Protein AF-A0A1Q5PQ40-F1 (afdb_monomer_lite)

pLDDT: mean 91.16, std 9.08, range [48.47, 98.19]

Radius of gyration: 16.83 Å; chains: 1; bounding box: 46×33×50 Å

Foldseek 3Di:
DQDPLLVVLLVLVLVLLVVLLVCCLPAQLVLCVVCLVVDPPVSSPDDDDSVLSVVLSVVLNVVLVCQSPPHALLLNLLLLLLVLVVLVVLVVQQVVCVVVVHGRPRCSSVVCNVVSVVSSVSTPDDPPDCSSVVSNVVNNVVSVVSSVVSVVVVVVVVVVVD

Organism: NCBI:txid1921764

Sequence (162 aa):
MESVSFWLALFGFLLMFGIHEFEEATRVLPWLERNRDRLPAPFRHLRLSAKQFWFIAAEEALLIILVALLLDPVWLAGAVIAYAVHLLVHVVQILVTARWGFTIPVWTAVIELPVMLNLLFLLPTRQGDTTLLFTSLVMTGVMVVNLLVMHFLVRVSAQAKN

Secondary structure (DSSP, 8-state):
---HHHHHHHHHHHHHHHHHHHHIIIIIHHHHHHHGGGS-HHHHT----HHHHHHHHHHHHHHHHHHHHHS-HHHHHHHHHHHHHHHHHHHHHHHHHHHTT------HHHHHHHHHHHHTTTS-PPTT-HHHHHHHHHHHHHHHHHHHHHHHHHHHHHHTT-

InterPro domains:
  IPR025671 Protein of unknown function with HXXEE motif [PF13787] (13-116)

Structure (mmCIF, N/CA/C/O backbone):
data_AF-A0A1Q5PQ40-F1
#
_entry.id   AF-A0A1Q5PQ40-F1
#
loop_
_atom_site.group_PDB
_atom_site.id
_atom_site.type_symbol
_atom_site.label_atom_id
_atom_site.label_alt_id
_atom_site.label_comp_id
_atom_site.label_asym_id
_atom_site.label_entity_id
_atom_site.label_seq_id
_atom_site.pdbx_PDB_ins_code
_atom_site.Cartn_x
_atom_site.Cartn_y
_atom_site.Cartn_z
_atom_site.occupancy
_atom_site.B_iso_or_equiv
_atom_site.auth_seq_id
_atom_site.auth_comp_id
_atom_site.auth_asym_id
_atom_site.auth_atom_id
_atom_site.pdbx_PDB_model_num
ATOM 1 N N . MET A 1 1 ? 22.667 -6.936 -14.569 1.00 48.47 1 MET A N 1
ATOM 2 C CA . MET A 1 1 ? 23.111 -5.974 -13.541 1.00 48.47 1 MET A CA 1
ATOM 3 C C . MET A 1 1 ? 21.940 -5.053 -13.268 1.00 48.47 1 MET A C 1
ATOM 5 O O . MET A 1 1 ? 21.573 -4.308 -14.168 1.00 48.47 1 MET A O 1
ATOM 9 N N . GLU A 1 2 ? 21.332 -5.168 -12.087 1.00 67.69 2 GLU A N 1
ATOM 10 C CA . GLU A 1 2 ? 20.291 -4.247 -11.609 1.00 67.69 2 GLU A CA 1
ATOM 11 C C . GLU A 1 2 ? 20.830 -2.808 -11.668 1.00 67.69 2 GLU A C 1
ATOM 13 O O . GLU A 1 2 ? 21.932 -2.536 -11.182 1.00 67.69 2 GLU A O 1
ATOM 18 N N . SER A 1 3 ? 20.114 -1.900 -12.334 1.00 84.19 3 SER A N 1
ATOM 19 C CA . SER A 1 3 ? 20.559 -0.515 -12.526 1.00 84.19 3 SER A CA 1
ATOM 20 C C . SER A 1 3 ? 20.387 0.306 -11.242 1.00 84.19 3 SER A C 1
ATOM 22 O O . SER A 1 3 ? 19.616 -0.051 -10.355 1.00 84.19 3 SER A O 1
ATOM 24 N N . VAL A 1 4 ? 21.061 1.457 -11.136 1.00 88.19 4 VAL A N 1
ATOM 25 C CA . VAL A 1 4 ? 20.821 2.414 -10.033 1.00 88.19 4 VAL A CA 1
ATOM 26 C C . VAL A 1 4 ? 19.335 2.787 -9.943 1.00 88.19 4 VAL A C 1
ATOM 28 O O . VAL A 1 4 ? 18.785 2.877 -8.849 1.00 88.19 4 VAL A O 1
ATOM 31 N N . SER A 1 5 ? 18.666 2.932 -11.090 1.00 90.12 5 SER A N 1
ATOM 32 C CA . SER A 1 5 ? 17.236 3.241 -11.168 1.00 90.12 5 SER A CA 1
ATOM 33 C C . SER A 1 5 ? 16.354 2.170 -10.526 1.00 90.12 5 SER A C 1
ATOM 35 O O . SER A 1 5 ? 15.372 2.519 -9.878 1.00 90.12 5 SER A O 1
ATOM 37 N N . PHE A 1 6 ? 16.722 0.890 -10.643 1.00 91.75 6 PHE A N 1
ATOM 38 C CA . PHE A 1 6 ? 16.000 -0.197 -9.982 1.00 91.75 6 PHE A CA 1
ATOM 39 C C . PHE A 1 6 ? 16.051 -0.062 -8.457 1.00 91.75 6 PHE A C 1
ATOM 41 O O . PHE A 1 6 ? 15.013 -0.059 -7.798 1.00 91.75 6 PHE A O 1
ATOM 48 N N . TRP A 1 7 ? 17.246 0.120 -7.892 1.00 92.88 7 TRP A N 1
ATOM 49 C CA . TRP A 1 7 ? 17.407 0.255 -6.442 1.00 92.88 7 TRP A CA 1
ATOM 50 C C . TRP A 1 7 ? 16.741 1.517 -5.894 1.00 92.88 7 TRP A C 1
ATOM 52 O O . TRP A 1 7 ? 16.148 1.474 -4.818 1.00 92.88 7 TRP A O 1
ATOM 62 N N . LEU A 1 8 ? 16.785 2.620 -6.648 1.00 93.44 8 LEU A N 1
ATOM 63 C CA . LEU A 1 8 ? 16.045 3.838 -6.313 1.00 93.44 8 LEU A CA 1
ATOM 64 C C . LEU A 1 8 ? 14.533 3.593 -6.301 1.00 93.44 8 LEU A C 1
ATOM 66 O O . LEU A 1 8 ? 13.857 4.065 -5.389 1.00 93.44 8 LEU A O 1
ATOM 70 N N . ALA A 1 9 ? 14.009 2.837 -7.269 1.00 93.56 9 ALA A N 1
ATOM 71 C CA . ALA A 1 9 ? 12.594 2.488 -7.314 1.00 93.56 9 ALA A CA 1
ATOM 72 C C . ALA A 1 9 ? 12.187 1.584 -6.143 1.00 93.56 9 ALA A C 1
ATOM 74 O O . ALA A 1 9 ? 11.182 1.862 -5.494 1.00 93.56 9 ALA A O 1
ATOM 75 N N . LEU A 1 10 ? 12.979 0.554 -5.824 1.00 95.25 10 LEU A N 1
ATOM 76 C CA . LEU A 1 10 ? 12.709 -0.338 -4.694 1.00 95.25 10 LEU A CA 1
ATOM 77 C C . LEU A 1 10 ? 12.742 0.409 -3.357 1.00 95.25 10 LEU A C 1
ATOM 79 O O . LEU A 1 10 ? 11.813 0.293 -2.563 1.00 95.25 10 LEU A O 1
ATOM 83 N N . PHE A 1 11 ? 13.793 1.194 -3.106 1.00 95.94 11 PHE A N 1
ATOM 84 C CA . PHE A 1 11 ? 13.906 1.961 -1.867 1.00 95.94 11 PHE A CA 1
ATOM 85 C C . PHE A 1 11 ? 12.801 3.016 -1.757 1.00 95.94 11 PHE A C 1
ATOM 87 O O . PHE A 1 11 ? 12.194 3.159 -0.699 1.00 95.94 11 PHE A O 1
ATOM 94 N N . GLY A 1 12 ? 12.511 3.720 -2.855 1.00 96.19 12 GLY A N 1
ATOM 95 C CA . GLY A 1 12 ? 11.415 4.681 -2.922 1.00 96.19 12 GLY A CA 1
ATOM 96 C C . GLY A 1 12 ? 10.070 4.030 -2.613 1.00 96.19 12 GLY A C 1
ATOM 97 O O . GLY A 1 12 ? 9.322 4.555 -1.794 1.00 96.19 12 GLY A O 1
ATOM 98 N N . PHE A 1 13 ? 9.796 2.858 -3.192 1.00 96.88 13 PHE A N 1
ATOM 99 C CA . PHE A 1 13 ? 8.581 2.100 -2.909 1.00 96.88 13 PHE A CA 1
ATOM 100 C C . PHE A 1 13 ? 8.506 1.703 -1.428 1.00 96.88 13 PHE A C 1
ATOM 102 O O . PHE A 1 13 ? 7.540 2.059 -0.764 1.00 96.88 13 PHE A O 1
ATOM 109 N N . LEU A 1 14 ? 9.532 1.053 -0.871 1.00 98.12 14 LEU A N 1
ATOM 110 C CA . LEU A 1 14 ? 9.515 0.624 0.535 1.00 98.12 14 LEU A CA 1
ATOM 111 C C . LEU A 1 14 ? 9.388 1.797 1.519 1.00 98.12 14 LEU A C 1
ATOM 113 O O . LEU A 1 14 ? 8.738 1.662 2.554 1.00 98.12 14 LEU A O 1
ATOM 117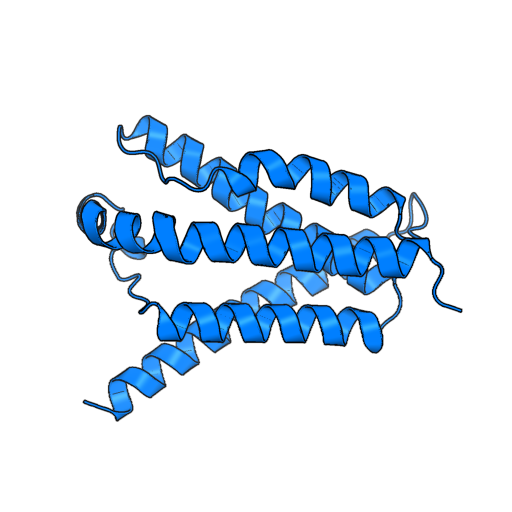 N N . LEU A 1 15 ? 9.982 2.949 1.199 1.00 97.81 15 LEU A N 1
ATOM 118 C CA . LEU A 1 15 ? 9.851 4.156 2.009 1.00 97.81 15 LEU A CA 1
ATOM 119 C C . LEU A 1 15 ? 8.418 4.702 1.987 1.00 97.81 15 LEU A C 1
ATOM 121 O O . LEU A 1 15 ? 7.884 5.006 3.051 1.00 97.81 15 LEU A O 1
ATOM 125 N N . MET A 1 16 ? 7.807 4.825 0.803 1.00 97.75 16 MET A N 1
ATOM 126 C CA . MET A 1 16 ? 6.417 5.284 0.670 1.00 97.75 16 MET A CA 1
ATOM 127 C C . MET A 1 16 ? 5.460 4.306 1.359 1.00 97.75 16 MET A C 1
ATOM 129 O O . MET A 1 16 ? 4.696 4.714 2.223 1.00 97.75 16 MET A O 1
ATOM 133 N N . PHE A 1 17 ? 5.621 3.004 1.103 1.00 98.00 17 PHE A N 1
ATOM 134 C CA . PHE A 1 17 ? 4.887 1.943 1.793 1.00 98.00 17 PHE A CA 1
ATOM 135 C C . PHE A 1 17 ? 4.961 2.104 3.318 1.00 98.00 17 PHE A C 1
ATOM 137 O O . PHE A 1 17 ? 3.939 2.196 3.986 1.00 98.00 17 PHE A O 1
ATOM 144 N N . GLY A 1 18 ? 6.163 2.239 3.886 1.00 98.06 18 GLY A N 1
ATOM 145 C CA . GLY A 1 18 ? 6.318 2.409 5.332 1.00 98.06 18 GLY A CA 1
ATOM 146 C C . GLY A 1 18 ? 5.644 3.670 5.894 1.00 98.06 18 GLY A C 1
ATOM 147 O O . GLY A 1 18 ? 5.122 3.638 7.009 1.00 98.06 18 GLY A O 1
ATOM 148 N N . ILE A 1 19 ? 5.641 4.778 5.143 1.00 98.12 19 ILE A N 1
ATOM 149 C CA . ILE A 1 19 ? 4.965 6.024 5.537 1.00 98.12 19 ILE A CA 1
ATOM 150 C C . ILE A 1 19 ? 3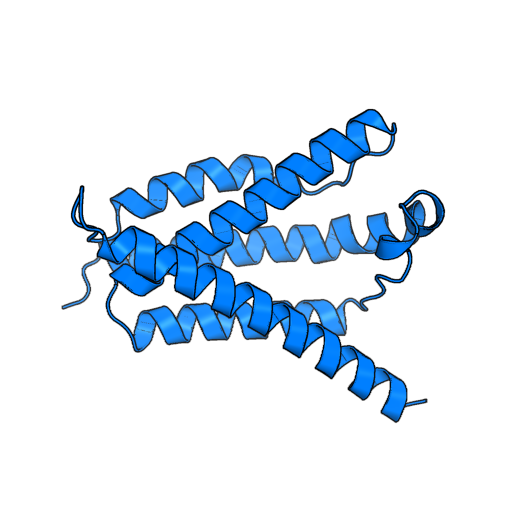.443 5.840 5.528 1.00 98.12 19 ILE A C 1
ATOM 152 O O . ILE A 1 19 ? 2.779 6.233 6.493 1.00 98.12 19 ILE A O 1
ATOM 156 N N . HIS A 1 20 ? 2.907 5.221 4.480 1.00 98.19 20 HIS A N 1
ATOM 157 C CA . HIS A 1 20 ? 1.487 4.922 4.344 1.00 98.19 20 HIS A CA 1
ATOM 158 C C . HIS A 1 20 ? 0.985 3.992 5.452 1.00 98.19 20 HIS A C 1
ATOM 160 O O . HIS A 1 20 ? 0.061 4.353 6.183 1.00 98.19 20 HIS A O 1
ATOM 166 N N . GLU A 1 21 ? 1.669 2.866 5.675 1.00 97.31 21 GLU A N 1
ATOM 167 C CA . GLU A 1 21 ? 1.344 1.908 6.739 1.00 97.31 21 GLU A CA 1
ATOM 168 C C . GLU A 1 21 ? 1.389 2.561 8.127 1.00 97.31 21 GLU A C 1
ATOM 170 O O . GLU A 1 21 ? 0.561 2.294 9.001 1.00 97.31 21 GLU A O 1
ATOM 175 N N . PHE A 1 22 ? 2.333 3.479 8.348 1.00 97.75 22 PHE A N 1
ATOM 176 C CA . PHE A 1 22 ? 2.394 4.241 9.590 1.00 97.75 22 PHE A CA 1
ATOM 177 C C . PHE A 1 22 ? 1.188 5.175 9.769 1.00 97.75 22 PHE A C 1
ATOM 179 O O . PHE A 1 22 ? 0.645 5.271 10.878 1.00 97.75 22 PHE A O 1
ATOM 186 N N . GLU A 1 23 ? 0.741 5.866 8.715 1.00 97.75 23 GLU A N 1
ATOM 187 C CA . GLU A 1 23 ? -0.488 6.664 8.772 1.00 97.75 23 GLU A CA 1
ATOM 188 C C . GLU A 1 23 ? -1.704 5.769 9.038 1.00 97.75 23 GLU A C 1
ATOM 190 O O . GLU A 1 23 ? -2.518 6.084 9.910 1.00 97.75 23 GLU A O 1
ATOM 195 N N . GLU A 1 24 ? -1.805 4.622 8.371 1.00 96.50 24 GLU A N 1
ATOM 196 C CA . GLU A 1 24 ? -2.887 3.669 8.594 1.00 96.50 24 GLU A CA 1
ATOM 197 C C . GLU A 1 24 ? -2.936 3.177 10.048 1.00 96.50 24 GLU A C 1
ATOM 199 O O . GLU A 1 24 ? -3.971 3.290 10.721 1.00 96.50 24 GLU A O 1
ATOM 204 N N . ALA A 1 25 ? -1.798 2.733 10.584 1.00 96.00 25 ALA A N 1
ATOM 205 C CA . ALA A 1 25 ? -1.688 2.264 11.960 1.00 96.00 25 ALA A CA 1
ATOM 206 C C . ALA A 1 25 ? -2.092 3.338 12.983 1.00 96.00 25 ALA A C 1
ATOM 208 O O . ALA A 1 25 ? -2.761 3.046 13.978 1.00 96.00 25 ALA A O 1
ATOM 209 N N . THR A 1 26 ? -1.667 4.586 12.765 1.00 96.44 26 THR A N 1
ATOM 210 C CA . THR A 1 26 ? -1.802 5.667 13.755 1.00 96.44 26 THR A CA 1
ATOM 211 C C . THR A 1 26 ? -3.069 6.503 13.596 1.00 96.44 26 THR A C 1
ATOM 213 O O . THR A 1 26 ? -3.528 7.111 14.566 1.00 96.44 26 THR A O 1
ATOM 216 N N . ARG A 1 27 ? -3.655 6.556 12.396 1.00 96.25 27 ARG A N 1
ATOM 217 C CA . ARG A 1 27 ? -4.814 7.402 12.075 1.00 96.25 27 ARG A CA 1
ATOM 218 C C . ARG A 1 27 ? -6.022 6.584 11.659 1.00 96.25 27 ARG A C 1
ATOM 220 O O . ARG A 1 27 ? -7.107 6.824 12.198 1.00 96.25 27 ARG A O 1
ATOM 227 N N . VAL A 1 28 ? -5.850 5.625 10.751 1.00 94.56 28 VAL A N 1
ATOM 228 C CA . VAL A 1 28 ? -6.965 4.846 10.199 1.00 94.56 28 VAL A CA 1
ATOM 229 C C . VAL A 1 28 ? -7.497 3.848 11.214 1.00 94.56 28 VAL A C 1
ATOM 231 O O . VAL A 1 28 ? -8.701 3.858 11.461 1.00 94.56 28 VAL A O 1
ATOM 234 N N . LEU A 1 29 ? -6.647 3.052 11.873 1.00 93.56 29 LEU A N 1
ATOM 235 C CA . LEU A 1 29 ? -7.120 2.078 12.868 1.00 93.56 29 LEU A CA 1
ATOM 236 C C . LEU A 1 29 ? -7.920 2.740 14.009 1.00 93.56 29 LEU A C 1
ATOM 238 O O . LEU A 1 29 ? -9.058 2.319 14.249 1.00 93.56 29 LEU A O 1
ATOM 242 N N . PRO A 1 30 ? -7.442 3.824 14.663 1.00 93.69 30 PRO A N 1
ATOM 243 C CA . PRO A 1 30 ? -8.229 4.498 15.698 1.00 93.69 30 PRO A CA 1
ATOM 244 C C . PRO A 1 30 ? -9.482 5.189 15.153 1.00 93.69 30 PRO A C 1
ATOM 246 O O . PRO A 1 30 ? -10.456 5.409 15.877 1.00 93.69 30 PRO A O 1
ATOM 249 N N . TRP A 1 31 ? -9.470 5.614 13.888 1.00 94.31 31 TRP A N 1
ATOM 250 C CA . TRP A 1 31 ? -10.657 6.161 13.238 1.00 94.31 31 TRP A CA 1
ATOM 251 C C . TRP A 1 31 ? -11.704 5.072 12.975 1.00 94.31 31 TRP A C 1
ATOM 253 O O . TRP A 1 31 ? -12.887 5.300 13.242 1.00 94.31 31 TRP A O 1
ATOM 263 N N . LEU A 1 32 ? -11.273 3.890 12.525 1.00 92.06 32 LEU A N 1
ATOM 264 C CA . LEU A 1 32 ? -12.123 2.738 12.242 1.00 92.06 32 LEU A CA 1
ATOM 265 C C . LEU A 1 32 ? -12.814 2.253 13.516 1.00 92.06 32 LEU A C 1
ATOM 267 O O . LEU A 1 32 ? -14.012 1.987 13.500 1.00 92.06 32 LEU A O 1
ATOM 271 N N . GLU A 1 33 ? -12.093 2.197 14.639 1.00 91.19 33 GLU A N 1
ATOM 272 C CA . GLU A 1 33 ? -12.681 1.845 15.934 1.00 91.19 33 GLU A CA 1
ATOM 273 C C . GLU A 1 33 ? -13.755 2.836 16.387 1.00 91.19 33 GLU A C 1
ATOM 275 O O . GLU A 1 33 ? -14.825 2.407 16.817 1.00 91.19 33 GLU A O 1
ATOM 280 N N . ARG A 1 34 ? -13.510 4.146 16.247 1.00 91.88 34 ARG A N 1
ATOM 281 C CA . ARG A 1 34 ? -14.452 5.200 16.670 1.00 91.88 34 ARG A CA 1
ATOM 282 C C . ARG A 1 34 ? -15.681 5.330 15.773 1.00 91.88 34 ARG A C 1
ATOM 284 O O . ARG A 1 34 ? -16.725 5.767 16.244 1.00 91.88 34 ARG A O 1
ATOM 291 N N . ASN A 1 35 ? -15.564 4.992 14.490 1.00 92.25 35 ASN A N 1
ATOM 292 C CA . ASN A 1 35 ? -16.635 5.175 13.503 1.00 92.25 35 ASN A CA 1
ATOM 293 C C . ASN A 1 35 ? -17.276 3.859 13.045 1.00 92.25 35 ASN A C 1
ATOM 295 O O . ASN A 1 35 ? -18.111 3.878 12.142 1.00 92.25 35 ASN A O 1
ATOM 299 N N . ARG A 1 36 ? -16.926 2.726 13.665 1.00 87.81 36 ARG A N 1
ATOM 300 C CA . ARG A 1 36 ? -17.357 1.382 13.253 1.00 87.81 36 ARG A CA 1
ATOM 301 C C . ARG A 1 36 ? -18.862 1.262 13.036 1.00 87.81 36 ARG A C 1
ATOM 303 O O . ARG A 1 36 ? -19.284 0.742 12.010 1.00 87.81 36 ARG A O 1
ATOM 310 N N . ASP A 1 37 ? -19.669 1.772 13.959 1.00 89.19 37 ASP A N 1
ATOM 311 C CA . ASP A 1 37 ? -21.130 1.631 13.898 1.00 89.19 37 ASP A CA 1
ATOM 312 C C . ASP A 1 37 ? -21.756 2.414 12.733 1.00 89.19 37 ASP A C 1
ATOM 314 O O . ASP A 1 37 ? -22.842 2.080 12.250 1.00 89.19 37 ASP A O 1
ATOM 318 N N . ARG A 1 38 ? -21.032 3.418 12.225 1.00 89.44 38 ARG A N 1
ATOM 319 C CA . ARG A 1 38 ? -21.419 4.237 11.071 1.00 89.44 38 ARG A CA 1
ATOM 320 C C . ARG A 1 38 ? -21.063 3.575 9.740 1.00 89.44 38 ARG A C 1
ATOM 322 O O . ARG A 1 38 ? -21.563 4.007 8.706 1.00 89.44 38 ARG A O 1
ATOM 329 N N . LEU A 1 39 ? -20.216 2.542 9.744 1.00 87.69 39 LEU A N 1
ATOM 330 C CA . LEU A 1 39 ? -19.832 1.821 8.531 1.00 87.69 39 LEU A CA 1
ATOM 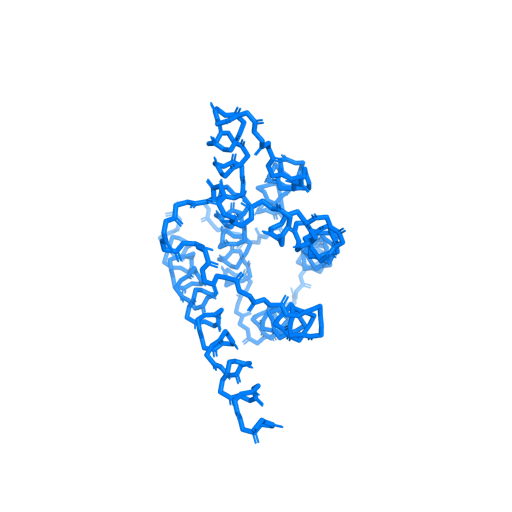331 C C . LEU A 1 39 ? -20.947 0.865 8.072 1.00 87.69 39 LEU A C 1
ATOM 333 O O . LEU A 1 39 ? -21.716 0.363 8.904 1.00 87.69 39 LEU A O 1
ATOM 337 N N . PRO A 1 40 ? -21.023 0.549 6.764 1.00 85.06 40 PRO A N 1
ATOM 338 C CA . PRO A 1 40 ? -21.908 -0.497 6.260 1.00 85.06 40 PRO A CA 1
ATOM 339 C C . PRO A 1 40 ? -21.626 -1.850 6.926 1.00 85.06 40 PRO A C 1
ATOM 341 O O . PRO A 1 40 ? -20.479 -2.167 7.239 1.00 85.06 40 PRO A O 1
ATOM 344 N N . ALA A 1 41 ? -22.671 -2.669 7.088 1.00 83.94 41 ALA A N 1
ATOM 345 C CA . ALA A 1 41 ? -22.623 -3.972 7.761 1.00 83.94 41 ALA A CA 1
ATOM 346 C C . ALA A 1 41 ? -21.384 -4.847 7.453 1.00 83.94 41 ALA A C 1
ATOM 348 O O . ALA A 1 41 ? -20.756 -5.287 8.418 1.00 83.94 41 ALA A O 1
ATOM 349 N N . PRO A 1 42 ? -20.961 -5.063 6.186 1.00 81.12 42 PRO A N 1
ATOM 350 C CA . PRO A 1 42 ? -19.794 -5.908 5.901 1.00 81.12 42 PRO A CA 1
ATOM 351 C C . PRO A 1 42 ? -18.489 -5.391 6.528 1.00 81.12 42 PRO A C 1
ATOM 353 O O . PRO A 1 42 ? -17.622 -6.185 6.880 1.00 81.12 42 PRO A O 1
ATOM 356 N N . PHE A 1 43 ? -18.359 -4.079 6.732 1.00 79.88 43 PHE A N 1
ATOM 357 C CA . PHE A 1 43 ? -17.138 -3.450 7.244 1.00 79.88 43 PHE A CA 1
ATOM 358 C C . PHE A 1 43 ? -17.132 -3.286 8.769 1.00 79.88 43 PHE A C 1
ATOM 360 O O . PHE A 1 43 ? -16.087 -3.016 9.359 1.00 79.88 43 PHE A O 1
ATOM 367 N N . ARG A 1 44 ? -18.270 -3.496 9.445 1.00 82.44 44 ARG A N 1
ATOM 368 C CA . ARG A 1 44 ? -18.361 -3.373 10.913 1.00 82.44 44 ARG A CA 1
ATOM 369 C C . ARG A 1 44 ? -17.528 -4.420 11.646 1.00 82.44 44 ARG A C 1
ATOM 371 O O . ARG A 1 44 ? -17.077 -4.184 12.762 1.00 82.44 44 ARG A O 1
ATOM 378 N N . HIS A 1 45 ? -17.308 -5.572 11.022 1.00 77.38 45 HIS A N 1
ATOM 379 C CA . HIS A 1 45 ? -16.550 -6.674 11.612 1.00 77.38 45 HIS A CA 1
ATOM 380 C C . HIS A 1 45 ? -15.032 -6.509 11.483 1.00 77.38 45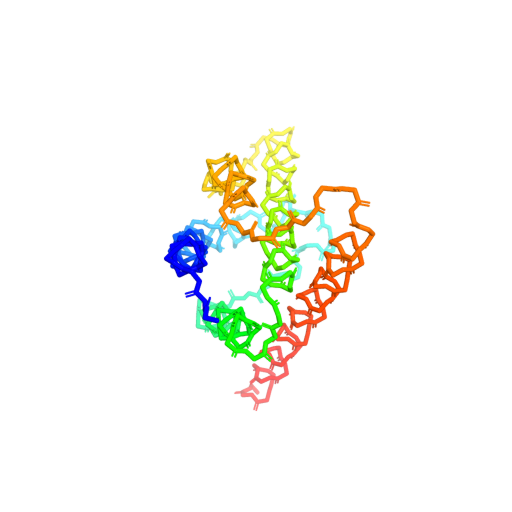 HIS A C 1
ATOM 382 O O . HIS A 1 45 ? -14.292 -7.315 12.045 1.00 77.38 45 HIS A O 1
ATOM 388 N N . LEU A 1 46 ? -14.560 -5.467 10.787 1.00 75.44 46 LEU A N 1
ATOM 389 C CA . LEU A 1 46 ? -13.138 -5.179 10.657 1.00 75.44 46 LEU A CA 1
ATOM 390 C C . LEU A 1 46 ? -12.568 -4.777 12.025 1.00 75.44 46 LEU A C 1
ATOM 392 O O . LEU A 1 46 ? -12.817 -3.689 12.561 1.00 75.44 46 LEU A O 1
ATOM 396 N N . ARG A 1 47 ? -11.834 -5.719 12.620 1.00 80.44 47 ARG A N 1
ATOM 397 C CA . ARG A 1 47 ? -11.108 -5.584 13.881 1.00 80.44 47 ARG A CA 1
ATOM 398 C C . ARG A 1 47 ? -9.695 -6.086 13.675 1.00 80.44 47 ARG A C 1
ATOM 400 O O . ARG A 1 47 ? -9.492 -7.254 13.360 1.00 80.44 47 ARG A O 1
ATOM 407 N N . LEU A 1 48 ? -8.745 -5.192 13.891 1.00 87.38 48 LEU A N 1
ATOM 408 C CA . LEU A 1 48 ? -7.332 -5.484 13.786 1.00 87.38 48 LEU A CA 1
ATOM 409 C C . LEU A 1 48 ? -6.622 -4.722 14.899 1.00 87.38 48 LEU A C 1
ATOM 411 O O . LEU A 1 48 ? -6.751 -3.505 15.000 1.00 87.38 48 LEU A O 1
ATOM 415 N N . SER A 1 49 ? -5.923 -5.443 15.771 1.00 90.56 49 SER A N 1
ATOM 416 C CA . SER A 1 49 ? -5.054 -4.801 16.759 1.00 90.56 49 SER A CA 1
ATOM 417 C C . SER A 1 49 ? -3.822 -4.221 16.068 1.00 90.56 49 SER A C 1
ATOM 419 O O . SER A 1 49 ? -3.371 -4.759 15.058 1.00 90.56 49 SER A O 1
ATOM 421 N N . ALA A 1 50 ? -3.213 -3.188 16.655 1.00 91.31 50 ALA A N 1
ATOM 422 C CA . ALA A 1 50 ? -1.985 -2.595 16.120 1.00 91.31 50 ALA A CA 1
ATOM 423 C C . ALA A 1 50 ? -0.870 -3.637 15.902 1.00 91.31 50 ALA A C 1
ATOM 425 O O . ALA A 1 50 ? -0.164 -3.594 14.903 1.00 91.31 50 ALA A O 1
ATOM 426 N N . LYS A 1 51 ? -0.743 -4.626 16.800 1.00 92.88 51 LYS A N 1
ATOM 427 C CA . LYS A 1 51 ? 0.235 -5.714 16.645 1.00 92.88 51 LYS A CA 1
ATOM 428 C C . LYS A 1 51 ? -0.055 -6.590 15.426 1.00 92.88 51 LYS A C 1
ATOM 430 O O . LYS A 1 51 ? 0.876 -7.001 14.745 1.00 92.88 51 LYS A O 1
ATOM 435 N N . GLN A 1 52 ? -1.325 -6.910 15.183 1.00 94.25 52 GLN A N 1
ATOM 436 C CA . GLN A 1 52 ? -1.714 -7.692 14.010 1.00 94.25 52 GLN A CA 1
ATOM 437 C C . GLN A 1 52 ? -1.501 -6.881 12.733 1.00 94.25 52 GLN A C 1
ATOM 439 O O . GLN A 1 52 ? -0.962 -7.429 11.788 1.00 94.25 52 GLN A O 1
ATOM 444 N N . PHE A 1 53 ? -1.838 -5.590 12.732 1.00 95.38 53 PHE A N 1
ATOM 445 C CA . PHE A 1 53 ? -1.576 -4.694 11.606 1.00 95.38 53 PHE A CA 1
ATOM 446 C C . PHE A 1 53 ? -0.094 -4.665 11.233 1.00 95.38 53 PHE A C 1
ATOM 448 O O . PHE A 1 53 ? 0.256 -5.024 10.118 1.00 95.38 53 PHE A O 1
ATOM 455 N N . TRP A 1 54 ? 0.790 -4.364 12.189 1.00 96.19 54 TRP A N 1
ATOM 456 C CA . TRP A 1 54 ? 2.228 -4.314 11.915 1.00 96.19 54 TRP A CA 1
ATOM 457 C C . TRP A 1 54 ? 2.807 -5.654 11.464 1.00 96.19 54 TRP A C 1
ATOM 459 O O . TRP A 1 54 ? 3.775 -5.677 10.713 1.00 96.19 54 TRP A O 1
ATOM 469 N N . PHE A 1 55 ? 2.228 -6.769 11.913 1.00 96.38 55 PHE A N 1
ATOM 470 C CA . PHE A 1 55 ? 2.620 -8.090 11.433 1.00 96.38 55 PHE A CA 1
ATOM 471 C C . PHE A 1 55 ? 2.239 -8.308 9.963 1.00 96.38 55 PHE A C 1
ATOM 473 O O . PHE A 1 55 ? 3.050 -8.844 9.218 1.00 96.38 55 PHE A O 1
ATOM 480 N N . ILE A 1 56 ? 1.042 -7.874 9.554 1.00 96.38 56 ILE A N 1
ATOM 481 C CA . ILE A 1 56 ? 0.597 -7.922 8.154 1.00 96.38 56 ILE A CA 1
ATOM 482 C C . ILE A 1 56 ? 1.485 -7.011 7.297 1.00 96.38 56 ILE A C 1
ATOM 484 O O . ILE A 1 56 ? 2.106 -7.494 6.359 1.00 96.38 56 ILE A O 1
ATOM 488 N N . ALA A 1 57 ? 1.649 -5.745 7.690 1.00 96.75 57 ALA A N 1
ATOM 489 C CA . ALA A 1 57 ? 2.466 -4.771 6.967 1.00 96.75 57 ALA A CA 1
ATOM 490 C C . ALA A 1 57 ? 3.928 -5.227 6.793 1.00 96.75 57 ALA A C 1
ATOM 492 O O . ALA A 1 57 ? 4.534 -5.057 5.735 1.00 96.75 57 ALA A O 1
ATOM 493 N N . ALA A 1 58 ? 4.518 -5.834 7.830 1.00 97.12 58 ALA A N 1
ATOM 494 C CA . ALA A 1 58 ? 5.879 -6.363 7.756 1.00 97.12 58 ALA A CA 1
ATOM 495 C C . ALA A 1 58 ? 5.999 -7.552 6.791 1.00 97.12 58 ALA A C 1
ATOM 497 O O . ALA A 1 58 ? 7.025 -7.703 6.128 1.00 97.12 58 ALA A O 1
ATOM 498 N N . GLU A 1 59 ? 4.976 -8.400 6.726 1.00 97.56 59 GLU A N 1
ATOM 499 C CA . GLU A 1 59 ? 4.947 -9.531 5.807 1.00 97.56 59 GLU A CA 1
ATOM 500 C C . GLU A 1 59 ? 4.765 -9.059 4.355 1.00 97.56 59 GLU A C 1
ATOM 502 O O . GLU A 1 59 ? 5.515 -9.497 3.486 1.00 97.56 59 GLU A O 1
ATOM 507 N N . GLU A 1 60 ? 3.911 -8.067 4.098 1.00 96.81 60 GLU A N 1
ATOM 508 C CA . GLU A 1 60 ? 3.787 -7.456 2.769 1.00 96.81 60 GLU A CA 1
ATOM 509 C C . GLU A 1 60 ? 5.087 -6.788 2.304 1.00 96.81 60 GLU A C 1
ATOM 511 O O . GLU A 1 60 ? 5.514 -6.979 1.162 1.00 96.81 60 GLU A O 1
ATOM 516 N N . ALA A 1 61 ? 5.768 -6.058 3.194 1.00 97.25 61 ALA A N 1
ATOM 517 C CA . ALA A 1 61 ? 7.079 -5.488 2.895 1.00 97.25 61 ALA A CA 1
ATOM 518 C C . ALA A 1 61 ? 8.101 -6.579 2.537 1.00 97.25 61 ALA A C 1
ATOM 520 O O . ALA A 1 61 ? 8.875 -6.421 1.590 1.00 97.25 61 ALA A O 1
ATOM 521 N N . LEU A 1 62 ? 8.094 -7.701 3.267 1.00 97.75 62 LEU A N 1
ATOM 522 C CA . LEU A 1 62 ? 8.951 -8.845 2.968 1.00 97.75 62 LEU A CA 1
ATOM 523 C C . LEU A 1 62 ? 8.622 -9.437 1.593 1.00 97.75 62 LEU A C 1
ATOM 525 O O . LEU A 1 62 ? 9.542 -9.703 0.822 1.00 97.75 62 LEU A O 1
ATOM 529 N N . LEU A 1 63 ? 7.343 -9.600 1.257 1.00 97.31 63 LEU A N 1
ATOM 530 C CA . LEU A 1 63 ? 6.913 -10.090 -0.049 1.00 97.31 63 LEU A CA 1
ATOM 531 C C . LEU A 1 63 ? 7.400 -9.179 -1.187 1.00 97.31 63 LEU A C 1
ATOM 533 O O . LEU A 1 63 ? 7.949 -9.677 -2.170 1.00 97.31 63 LEU A O 1
ATOM 537 N N . ILE A 1 64 ? 7.284 -7.855 -1.036 1.00 96.75 64 ILE A N 1
ATOM 538 C CA . ILE A 1 64 ? 7.798 -6.874 -2.009 1.00 96.75 64 ILE A CA 1
ATOM 539 C C . ILE A 1 64 ? 9.317 -7.017 -2.177 1.00 96.75 64 ILE A C 1
ATOM 541 O O . ILE A 1 64 ? 9.813 -7.047 -3.306 1.00 96.75 64 ILE A O 1
ATOM 545 N N . ILE A 1 65 ? 10.059 -7.149 -1.072 1.00 97.38 65 ILE A N 1
ATOM 546 C CA . ILE A 1 65 ? 11.514 -7.365 -1.098 1.00 97.38 65 ILE A CA 1
ATOM 547 C C . ILE A 1 65 ? 11.851 -8.665 -1.837 1.00 97.38 65 ILE A C 1
ATOM 549 O O . ILE A 1 65 ? 12.732 -8.671 -2.692 1.00 97.38 65 ILE A O 1
ATOM 553 N N . LEU A 1 66 ? 11.150 -9.762 -1.548 1.00 97.06 66 LEU A N 1
ATOM 554 C CA . LEU A 1 66 ? 11.394 -11.051 -2.195 1.00 97.06 66 LEU A CA 1
ATOM 555 C C . LEU A 1 66 ? 11.095 -11.001 -3.696 1.00 97.06 66 LEU A C 1
ATOM 557 O O . LEU A 1 66 ? 11.888 -11.507 -4.485 1.00 97.06 66 LEU A O 1
ATOM 561 N N . VAL A 1 67 ? 10.006 -10.347 -4.102 1.00 95.44 67 VAL A N 1
ATOM 562 C CA . VAL A 1 67 ? 9.680 -10.121 -5.518 1.00 95.44 67 VAL A CA 1
ATOM 563 C C . VAL A 1 67 ? 10.796 -9.342 -6.207 1.00 95.44 67 VAL A C 1
ATOM 565 O O . VAL A 1 67 ? 11.227 -9.732 -7.287 1.00 95.44 67 VAL A O 1
ATOM 568 N N . ALA A 1 68 ? 11.303 -8.286 -5.572 1.00 94.31 68 ALA A N 1
ATOM 569 C CA . ALA A 1 68 ? 12.382 -7.478 -6.127 1.00 94.31 68 ALA A CA 1
ATOM 570 C C . ALA A 1 68 ? 13.717 -8.237 -6.230 1.00 94.31 68 ALA A C 1
ATOM 572 O O . ALA A 1 68 ? 14.473 -8.014 -7.166 1.00 94.31 68 ALA A O 1
ATOM 573 N N . LEU A 1 69 ? 14.033 -9.114 -5.273 1.00 94.06 69 LEU A N 1
ATOM 574 C CA . LEU A 1 69 ? 15.321 -9.816 -5.239 1.00 94.06 69 LEU A CA 1
ATOM 575 C C . LEU A 1 69 ? 15.352 -11.101 -6.074 1.00 94.06 69 LEU A C 1
ATOM 577 O O . LEU A 1 69 ? 16.435 -11.534 -6.467 1.00 94.06 69 LEU A O 1
ATOM 581 N N . LEU A 1 70 ? 14.202 -11.747 -6.282 1.00 95.12 70 LEU A N 1
ATOM 582 C CA . LEU A 1 70 ? 14.132 -13.093 -6.861 1.00 95.12 70 LEU A CA 1
ATOM 583 C C . LEU A 1 70 ? 13.539 -13.136 -8.270 1.00 95.12 70 LEU A C 1
ATOM 585 O O . LEU A 1 70 ? 13.711 -14.145 -8.953 1.00 95.12 70 LEU A O 1
ATOM 589 N N . LEU A 1 71 ? 12.828 -12.090 -8.697 1.00 92.69 71 LEU A N 1
ATOM 590 C CA . LEU A 1 71 ? 12.135 -12.047 -9.984 1.00 92.69 71 LEU A CA 1
ATOM 591 C C . LEU A 1 71 ? 12.640 -10.893 -10.851 1.00 92.69 71 LEU A C 1
ATOM 593 O O . LEU A 1 71 ? 13.248 -9.944 -10.366 1.00 92.69 71 LEU A O 1
ATOM 597 N N . ASP A 1 72 ? 12.351 -10.964 -12.152 1.00 91.44 72 ASP A N 1
ATOM 598 C CA . ASP A 1 72 ? 12.725 -9.903 -13.087 1.00 91.44 72 ASP A CA 1
ATOM 599 C C . ASP A 1 72 ? 12.095 -8.547 -12.696 1.00 91.44 72 ASP A C 1
ATOM 601 O O . ASP A 1 72 ? 10.950 -8.509 -12.233 1.00 91.44 72 ASP A O 1
ATOM 605 N N . PRO A 1 73 ? 12.748 -7.405 -12.985 1.00 91.06 73 PRO A N 1
ATOM 606 C CA . PRO A 1 73 ? 12.263 -6.072 -12.602 1.00 91.06 73 PRO A CA 1
ATOM 607 C C . PRO A 1 73 ? 10.829 -5.715 -13.034 1.00 91.06 73 PRO A C 1
ATOM 609 O O . PRO A 1 73 ? 10.184 -4.860 -12.425 1.0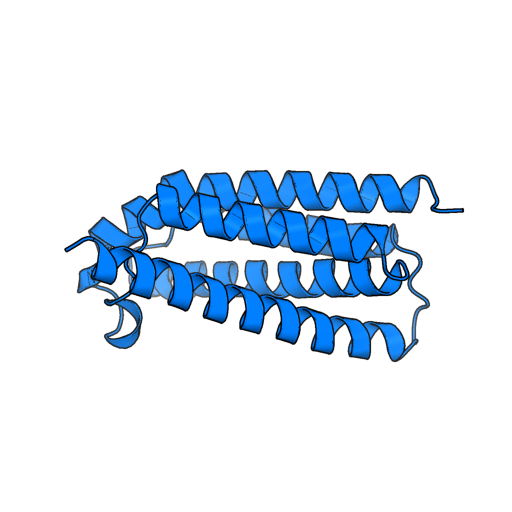0 91.06 73 PRO A O 1
ATOM 612 N N . VAL A 1 74 ? 10.297 -6.366 -14.073 1.00 91.88 74 VAL A N 1
ATOM 613 C CA . VAL A 1 74 ? 8.901 -6.198 -14.516 1.00 91.88 74 VAL A CA 1
ATOM 614 C C . VAL A 1 74 ? 7.881 -6.672 -13.467 1.00 91.88 74 VAL A C 1
ATOM 616 O O . VAL A 1 74 ? 6.754 -6.175 -13.430 1.00 91.88 74 VAL A O 1
ATOM 619 N N . TRP A 1 75 ? 8.267 -7.591 -12.579 1.00 94.44 75 TRP A N 1
ATOM 620 C CA . TRP A 1 75 ? 7.446 -8.038 -11.453 1.00 94.44 75 TRP A CA 1
ATOM 621 C C . TRP A 1 75 ? 7.389 -6.991 -10.344 1.00 94.44 75 TRP A C 1
ATOM 623 O O . TRP A 1 75 ? 6.314 -6.747 -9.798 1.00 94.44 75 TRP A O 1
ATOM 633 N N . LEU A 1 76 ? 8.499 -6.289 -10.084 1.00 94.38 76 LEU A N 1
ATOM 634 C CA . LEU A 1 76 ? 8.500 -5.131 -9.188 1.00 94.38 76 LEU A CA 1
ATOM 635 C C . LEU A 1 76 ? 7.603 -4.009 -9.734 1.00 94.38 76 LEU A C 1
ATOM 637 O O . LEU A 1 76 ? 6.842 -3.416 -8.976 1.00 94.38 76 LEU A O 1
ATOM 641 N N . ALA A 1 77 ? 7.613 -3.764 -11.049 1.00 94.19 77 ALA A N 1
ATOM 642 C CA . ALA A 1 77 ? 6.672 -2.827 -11.674 1.00 94.19 77 ALA A CA 1
ATOM 643 C C . ALA A 1 77 ? 5.208 -3.272 -11.497 1.00 94.19 77 ALA A C 1
ATOM 645 O O . ALA A 1 77 ? 4.336 -2.451 -11.208 1.00 94.19 77 ALA A O 1
ATOM 646 N N . GLY A 1 78 ? 4.945 -4.578 -11.597 1.00 95.25 78 GLY A N 1
ATOM 647 C CA . GLY A 1 78 ? 3.647 -5.167 -11.268 1.00 95.25 78 GLY A CA 1
ATOM 648 C C . GLY A 1 78 ? 3.228 -4.911 -9.816 1.00 95.25 78 GLY A C 1
ATOM 649 O O . GLY A 1 78 ? 2.087 -4.517 -9.580 1.00 95.25 78 GLY A O 1
ATOM 650 N N . ALA A 1 79 ? 4.147 -5.066 -8.858 1.00 96.38 79 ALA A N 1
ATOM 651 C CA . ALA A 1 79 ? 3.910 -4.786 -7.441 1.00 96.38 79 ALA A CA 1
ATOM 652 C C . ALA A 1 79 ? 3.656 -3.291 -7.171 1.00 96.38 79 ALA A C 1
ATOM 654 O O . ALA A 1 79 ? 2.742 -2.951 -6.423 1.00 96.38 79 ALA A O 1
ATOM 655 N N . VAL A 1 80 ? 4.390 -2.393 -7.839 1.00 96.44 80 VAL A N 1
ATOM 656 C CA . VAL A 1 80 ? 4.140 -0.941 -7.791 1.00 96.44 80 VAL A CA 1
ATOM 657 C C . VAL A 1 80 ? 2.732 -0.608 -8.287 1.00 96.44 80 VAL A C 1
ATOM 659 O O . VAL A 1 80 ? 2.039 0.196 -7.668 1.00 96.44 80 VAL A O 1
ATOM 662 N N . ILE A 1 81 ? 2.277 -1.238 -9.376 1.00 95.94 81 ILE A N 1
ATOM 663 C CA . ILE A 1 81 ? 0.915 -1.042 -9.894 1.00 95.94 81 ILE A CA 1
ATOM 664 C C . ILE A 1 81 ? -0.130 -1.601 -8.925 1.00 95.94 81 ILE A C 1
ATOM 666 O O . ILE A 1 81 ? -1.129 -0.931 -8.676 1.00 95.94 81 ILE A O 1
ATOM 670 N N . ALA A 1 82 ? 0.101 -2.779 -8.342 1.00 96.81 82 ALA A N 1
ATOM 671 C CA . ALA A 1 82 ? -0.783 -3.339 -7.320 1.00 96.81 82 ALA A CA 1
ATOM 672 C C . ALA A 1 82 ? -0.931 -2.384 -6.121 1.00 96.81 82 ALA A C 1
ATOM 674 O O . ALA A 1 82 ? -2.048 -2.109 -5.683 1.00 96.81 82 ALA A O 1
ATOM 675 N N . TYR A 1 83 ? 0.174 -1.800 -5.652 1.00 97.44 83 TYR A N 1
ATOM 676 C CA . TYR A 1 83 ? 0.145 -0.793 -4.593 1.00 97.44 83 TYR A CA 1
ATOM 677 C C . TYR A 1 83 ? -0.540 0.509 -5.037 1.00 97.44 83 TYR A C 1
ATOM 679 O O . TYR A 1 83 ? -1.345 1.065 -4.300 1.00 97.44 83 TYR A O 1
ATOM 687 N N . ALA A 1 84 ? -0.336 0.974 -6.273 1.00 97.25 84 ALA A N 1
ATOM 688 C CA . ALA A 1 84 ? -1.069 2.128 -6.800 1.00 97.25 84 ALA A CA 1
ATOM 689 C C . ALA A 1 84 ? -2.593 1.885 -6.846 1.00 97.25 84 ALA A C 1
ATOM 691 O O . ALA A 1 84 ? -3.375 2.799 -6.576 1.00 97.25 84 ALA A O 1
ATOM 692 N N . VAL A 1 85 ? -3.030 0.654 -7.140 1.00 97.00 85 VAL A N 1
ATOM 693 C CA . VAL A 1 85 ? -4.444 0.251 -7.044 1.00 97.00 85 VAL A CA 1
ATOM 694 C C . VAL A 1 85 ? -4.932 0.294 -5.592 1.00 97.00 85 VAL A C 1
ATOM 696 O O . VAL A 1 85 ? -6.023 0.808 -5.350 1.00 97.00 85 VAL A O 1
ATOM 699 N N . HIS A 1 86 ? -4.137 -0.174 -4.626 1.00 97.00 86 HIS A N 1
ATOM 700 C CA . HIS A 1 86 ? -4.435 -0.046 -3.190 1.00 97.00 86 HIS A CA 1
ATOM 701 C C . HIS A 1 86 ? -4.621 1.420 -2.769 1.00 97.00 86 HIS A C 1
ATOM 703 O O . HIS A 1 86 ? -5.661 1.787 -2.218 1.00 97.00 86 HIS A O 1
ATOM 709 N N . LEU A 1 87 ? -3.690 2.301 -3.146 1.00 97.88 87 LEU A N 1
ATOM 710 C CA . LEU A 1 87 ? -3.816 3.738 -2.888 1.00 97.88 87 LEU A CA 1
ATOM 711 C C . LEU A 1 87 ? -5.088 4.322 -3.521 1.00 97.88 87 LEU A C 1
ATOM 713 O O . LEU A 1 87 ? -5.795 5.110 -2.893 1.00 97.88 87 LEU A O 1
ATOM 717 N N . LEU A 1 88 ? -5.432 3.908 -4.744 1.00 97.94 88 LEU A N 1
ATOM 718 C CA . LEU A 1 88 ? -6.668 4.329 -5.403 1.00 97.94 88 LEU A CA 1
ATOM 719 C C . LEU A 1 88 ? -7.916 3.883 -4.625 1.00 97.94 88 LEU A C 1
ATOM 721 O O . LEU A 1 88 ? -8.869 4.658 -4.511 1.00 97.94 88 LEU A O 1
ATOM 725 N N . VAL A 1 89 ? -7.916 2.673 -4.056 1.00 96.75 89 VAL A N 1
ATOM 726 C CA . VAL A 1 89 ? -8.993 2.213 -3.166 1.00 96.75 89 VAL A CA 1
ATOM 727 C C . VAL A 1 89 ? -9.133 3.159 -1.974 1.00 96.75 89 VAL A C 1
ATOM 729 O O . VAL A 1 89 ? -10.251 3.588 -1.682 1.00 96.75 89 VAL A O 1
ATOM 732 N N . HIS A 1 90 ? -8.034 3.569 -1.339 1.00 97.19 90 HIS A N 1
ATOM 733 C CA . HIS A 1 90 ? -8.075 4.557 -0.258 1.00 97.19 90 HIS A CA 1
ATOM 734 C C . HIS A 1 90 ? -8.588 5.923 -0.709 1.00 97.19 90 HIS A C 1
ATOM 736 O O . HIS A 1 90 ? -9.439 6.504 -0.036 1.00 97.19 90 HIS A O 1
ATOM 742 N N . VAL A 1 91 ? -8.174 6.419 -1.877 1.00 97.88 91 VAL A N 1
ATOM 743 C CA . VAL A 1 91 ? -8.722 7.662 -2.445 1.00 97.88 91 VAL A CA 1
ATOM 744 C C . VAL A 1 91 ? -10.242 7.560 -2.612 1.00 97.88 91 VAL A C 1
ATOM 746 O O . VAL A 1 91 ? -10.977 8.467 -2.215 1.00 97.88 91 VAL A O 1
ATOM 749 N N . VAL A 1 92 ? -10.747 6.439 -3.133 1.00 96.81 92 VAL A N 1
ATOM 750 C CA . VAL A 1 92 ? -12.193 6.196 -3.240 1.00 96.81 92 VAL A CA 1
ATOM 751 C C . VAL A 1 92 ? -12.851 6.160 -1.857 1.00 96.81 92 VAL A C 1
ATOM 753 O O . VAL A 1 92 ? -13.897 6.784 -1.669 1.00 96.81 92 VAL A O 1
ATOM 756 N N . GLN A 1 93 ? -12.244 5.496 -0.870 1.00 94.81 93 GLN A N 1
ATOM 757 C CA . GLN A 1 93 ? -12.752 5.462 0.504 1.00 94.81 93 GLN A CA 1
ATOM 758 C C . GLN A 1 93 ? -12.832 6.866 1.122 1.00 94.81 93 GLN A C 1
ATOM 760 O O . GLN A 1 93 ? -13.844 7.186 1.748 1.00 94.81 93 GLN A O 1
ATOM 765 N N . ILE A 1 94 ? -11.836 7.732 0.909 1.00 96.25 94 ILE A N 1
ATOM 766 C CA . ILE A 1 94 ? -11.860 9.144 1.333 1.00 96.25 94 ILE A CA 1
ATOM 767 C C . ILE A 1 94 ? -13.074 9.851 0.733 1.00 96.25 94 ILE A C 1
ATOM 769 O O . ILE A 1 94 ? -13.861 10.450 1.463 1.00 96.25 94 ILE A O 1
ATOM 773 N N . LEU A 1 95 ? -13.281 9.739 -0.581 1.00 96.44 95 LEU A N 1
ATOM 774 C CA . LEU A 1 95 ? -14.393 10.402 -1.268 1.00 96.44 95 LEU A CA 1
ATOM 775 C C . LEU A 1 95 ? -15.766 9.894 -0.804 1.00 96.44 95 LEU A C 1
ATOM 777 O O . LEU A 1 95 ? -16.703 10.682 -0.653 1.00 96.44 95 LEU A O 1
ATOM 781 N N . VAL A 1 96 ? -15.908 8.586 -0.586 1.00 94.06 96 VAL A N 1
ATOM 782 C CA . VAL A 1 96 ? -17.162 7.971 -0.121 1.00 94.06 96 VAL A CA 1
ATOM 783 C C . VAL A 1 96 ? -17.467 8.380 1.319 1.00 94.06 96 VAL A C 1
ATOM 785 O O . VAL A 1 96 ? -18.569 8.840 1.612 1.00 94.06 96 VAL A O 1
ATOM 788 N N . THR A 1 97 ? -16.489 8.277 2.214 1.00 93.69 97 THR A N 1
ATOM 789 C CA . THR A 1 97 ? -16.663 8.611 3.636 1.00 93.69 97 THR A CA 1
ATOM 790 C C . THR A 1 97 ? -16.841 10.119 3.863 1.00 93.69 97 THR A C 1
ATOM 792 O O . THR A 1 97 ? -17.629 10.528 4.720 1.00 93.69 97 THR A O 1
ATOM 795 N N . ALA A 1 98 ? -16.229 10.962 3.021 1.00 93.56 98 ALA A N 1
ATOM 796 C CA . ALA A 1 98 ? -16.494 12.399 2.984 1.00 93.56 98 ALA A CA 1
ATOM 797 C C . ALA A 1 98 ? -17.957 12.708 2.631 1.00 93.56 98 ALA A C 1
ATOM 799 O O . ALA A 1 98 ? -18.581 13.543 3.287 1.00 93.56 98 ALA A O 1
ATOM 800 N N . ARG A 1 99 ? -18.547 11.993 1.659 1.00 93.12 99 ARG A N 1
ATOM 801 C CA . ARG A 1 99 ? -19.978 12.137 1.326 1.00 93.12 99 ARG A CA 1
ATOM 802 C C . ARG A 1 99 ? -20.908 11.736 2.467 1.00 93.12 99 ARG A C 1
ATOM 804 O O . ARG A 1 99 ? -22.027 12.234 2.529 1.00 93.12 99 ARG A O 1
ATOM 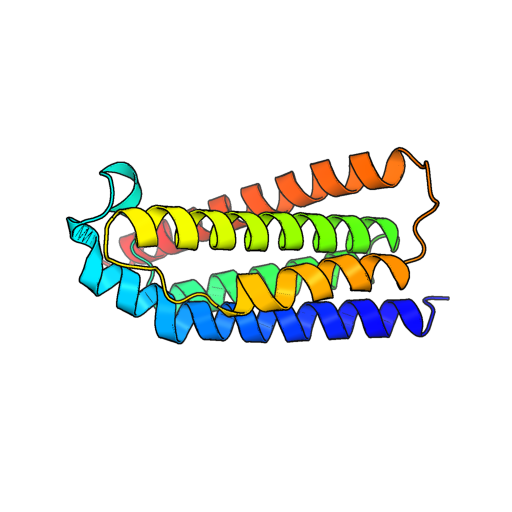811 N N . TRP A 1 100 ? -20.465 10.866 3.369 1.00 91.69 100 TRP A N 1
ATOM 812 C CA . TRP A 1 100 ? -21.231 10.490 4.557 1.00 91.69 100 TRP A CA 1
ATOM 813 C C . TRP A 1 100 ? -21.023 11.433 5.753 1.00 91.69 100 TRP A C 1
ATOM 815 O O . TRP A 1 100 ? -21.652 11.249 6.796 1.00 91.69 100 TRP A O 1
ATOM 825 N N . GLY A 1 101 ? -20.155 12.443 5.628 1.00 90.62 101 GLY A N 1
ATOM 826 C CA . GLY A 1 101 ? -19.875 13.413 6.689 1.00 90.62 101 GLY A CA 1
ATOM 827 C C . GLY A 1 101 ? -18.917 12.905 7.770 1.00 90.62 101 GLY A C 1
ATOM 828 O O . GLY A 1 101 ? -18.943 13.399 8.897 1.00 90.62 101 GLY A O 1
ATOM 829 N N . PHE A 1 102 ? -18.096 11.894 7.474 1.00 91.12 102 PHE A N 1
ATOM 830 C CA . PHE A 1 102 ? -17.027 11.435 8.364 1.00 91.12 102 PHE A CA 1
ATOM 831 C C . PHE A 1 102 ? -15.893 10.826 7.555 1.00 91.12 102 PHE A C 1
ATOM 833 O O . PHE A 1 102 ? -15.909 9.644 7.276 1.00 91.12 102 PHE A O 1
ATOM 840 N N . THR A 1 103 ? -14.915 11.629 7.158 1.00 94.12 103 THR A N 1
ATOM 841 C CA . THR A 1 103 ? -13.838 11.206 6.252 1.00 94.12 103 THR A CA 1
ATOM 842 C C . THR A 1 103 ? -12.803 10.311 6.939 1.00 94.12 103 THR A C 1
ATOM 844 O O . THR A 1 103 ? -12.392 10.605 8.066 1.00 94.12 103 THR A O 1
ATOM 847 N N . ILE A 1 104 ? -12.349 9.257 6.253 1.00 94.38 104 ILE A N 1
ATOM 848 C CA . ILE A 1 104 ? -11.201 8.433 6.666 1.00 94.38 104 ILE A CA 1
ATOM 849 C C . ILE A 1 104 ? -9.876 9.212 6.488 1.00 94.38 104 ILE A C 1
ATOM 851 O O . ILE A 1 104 ? -9.639 9.773 5.418 1.00 94.38 104 ILE A O 1
ATOM 855 N N . PRO A 1 105 ? -9.012 9.300 7.516 1.00 95.00 105 PRO A N 1
ATOM 856 C CA . PRO A 1 105 ? -7.815 10.142 7.492 1.00 95.00 105 PRO A CA 1
ATOM 857 C C . PRO A 1 105 ? -6.590 9.386 6.946 1.00 95.00 105 PRO A C 1
ATOM 859 O O . PRO A 1 105 ? -5.691 9.056 7.713 1.00 95.00 105 PRO A O 1
ATOM 862 N N . VAL A 1 106 ? -6.580 9.105 5.640 1.00 95.75 106 VAL A N 1
ATOM 863 C CA . VAL A 1 106 ? -5.479 8.414 4.933 1.00 95.75 106 VAL A CA 1
ATOM 864 C C . VAL A 1 106 ? -4.944 9.277 3.783 1.00 95.75 106 VAL A C 1
ATOM 866 O O . VAL A 1 106 ? -5.158 9.018 2.602 1.00 95.75 106 VAL A O 1
ATOM 869 N N . TRP A 1 107 ? -4.323 10.405 4.123 1.00 95.44 107 TRP A N 1
ATOM 870 C CA . TRP A 1 107 ? -3.925 11.420 3.142 1.00 95.44 107 TRP A CA 1
ATOM 871 C C . TRP A 1 107 ? -2.702 11.023 2.325 1.00 95.44 107 TRP A C 1
ATOM 873 O O . TRP A 1 107 ? -2.571 11.461 1.178 1.00 95.44 107 TRP A O 1
ATOM 883 N N . THR A 1 108 ? -1.843 10.175 2.889 1.00 97.25 108 THR A N 1
ATOM 884 C CA . THR A 1 108 ? -0.695 9.589 2.189 1.00 97.25 108 THR A CA 1
ATOM 885 C C . THR A 1 108 ? -1.131 8.928 0.888 1.00 97.25 108 THR A C 1
ATOM 887 O O . THR A 1 108 ? -0.487 9.156 -0.125 1.00 97.25 108 THR A O 1
ATOM 890 N N . ALA A 1 109 ? -2.300 8.278 0.829 1.00 96.88 109 ALA A N 1
ATOM 891 C CA . ALA A 1 109 ? -2.794 7.674 -0.409 1.00 96.88 109 ALA A CA 1
ATOM 892 C C . ALA A 1 109 ? -2.982 8.664 -1.570 1.00 96.88 109 ALA A C 1
ATOM 894 O O . ALA A 1 109 ? -2.695 8.339 -2.721 1.00 96.88 109 ALA A O 1
ATOM 895 N N . VAL A 1 110 ? -3.433 9.889 -1.284 1.00 96.81 110 VAL A N 1
ATOM 896 C CA . VAL A 1 110 ? -3.620 10.931 -2.308 1.00 96.81 110 VAL A CA 1
ATOM 897 C C . VAL A 1 110 ? -2.271 11.458 -2.798 1.00 96.81 110 VAL A C 1
ATOM 899 O O . VAL A 1 110 ? -2.101 11.715 -3.988 1.00 96.81 110 VAL A O 1
ATOM 902 N N . ILE A 1 111 ? -1.323 11.634 -1.875 1.00 96.12 111 ILE A N 1
ATOM 903 C CA . ILE A 1 111 ? 0.000 12.208 -2.147 1.00 96.12 111 ILE A CA 1
ATOM 904 C C . ILE A 1 111 ? 0.908 11.184 -2.836 1.00 96.12 111 ILE A C 1
ATOM 906 O O . ILE A 1 111 ? 1.624 11.526 -3.774 1.00 96.12 111 ILE A O 1
ATOM 910 N N . GLU A 1 112 ? 0.872 9.932 -2.391 1.00 97.56 112 GLU A N 1
ATOM 911 C CA . GLU A 1 112 ? 1.742 8.863 -2.870 1.00 97.56 112 GLU A CA 1
ATOM 912 C C . GLU A 1 112 ? 1.293 8.301 -4.213 1.00 97.56 112 GLU A C 1
ATOM 914 O O . GLU A 1 112 ? 2.148 7.903 -4.996 1.00 97.56 112 GLU A O 1
ATOM 919 N N . LEU A 1 113 ? -0.003 8.318 -4.552 1.00 96.94 113 LEU A N 1
ATOM 920 C CA . LEU A 1 113 ? -0.481 7.809 -5.842 1.00 96.94 113 LEU A CA 1
ATOM 921 C C . LEU A 1 113 ? 0.293 8.390 -7.046 1.00 96.94 113 LEU A C 1
ATOM 923 O O . LEU A 1 113 ? 0.825 7.604 -7.834 1.00 96.94 113 LEU A O 1
ATOM 927 N N . PRO A 1 114 ? 0.444 9.722 -7.212 1.00 96.25 114 PRO A N 1
ATOM 928 C CA . PRO A 1 114 ? 1.263 10.260 -8.296 1.00 96.25 114 PRO A CA 1
ATOM 929 C C . PRO A 1 114 ? 2.747 9.889 -8.164 1.00 96.25 114 PRO A C 1
ATOM 931 O O . PRO A 1 114 ? 3.405 9.705 -9.187 1.00 96.25 114 PRO A O 1
ATOM 934 N N . VAL A 1 115 ? 3.288 9.743 -6.950 1.00 95.06 115 VAL A N 1
ATOM 935 C CA . VAL A 1 115 ? 4.682 9.314 -6.734 1.00 95.06 115 VAL A CA 1
ATOM 936 C C . VAL A 1 115 ? 4.886 7.886 -7.241 1.00 95.06 115 VAL A C 1
ATOM 938 O O . VAL A 1 115 ? 5.799 7.644 -8.028 1.00 95.06 115 VAL A O 1
ATOM 941 N N . MET A 1 116 ? 3.995 6.961 -6.881 1.00 94.81 116 MET A N 1
ATOM 942 C CA . MET A 1 116 ? 4.049 5.562 -7.310 1.00 94.81 116 MET A CA 1
ATOM 943 C C . MET A 1 116 ? 3.919 5.425 -8.829 1.00 94.81 116 MET A C 1
ATOM 945 O O . MET A 1 116 ? 4.657 4.656 -9.443 1.00 94.81 116 MET A O 1
ATOM 949 N N . LEU A 1 117 ? 3.048 6.219 -9.461 1.00 92.38 117 LEU A N 1
ATOM 950 C CA . LEU A 1 117 ? 2.944 6.257 -10.922 1.00 92.38 117 LEU A CA 1
ATOM 951 C C . LEU A 1 117 ? 4.228 6.782 -11.582 1.00 92.38 117 LEU A C 1
ATOM 953 O O . LEU A 1 117 ? 4.609 6.290 -12.641 1.00 92.38 117 LEU A O 1
ATOM 957 N N . ASN A 1 118 ? 4.926 7.736 -10.957 1.00 91.62 118 ASN A N 1
ATOM 958 C CA . ASN A 1 118 ? 6.209 8.225 -11.465 1.00 91.62 118 ASN A CA 1
ATOM 959 C C . ASN A 1 118 ? 7.345 7.200 -11.303 1.00 91.62 118 ASN A C 1
ATOM 961 O O . ASN A 1 118 ? 8.221 7.129 -12.166 1.00 91.62 118 ASN A O 1
ATOM 965 N N . LEU A 1 119 ? 7.327 6.368 -10.253 1.00 90.19 119 LEU A N 1
ATOM 966 C CA . LEU A 1 119 ? 8.326 5.305 -10.065 1.00 90.19 119 LEU A CA 1
ATOM 967 C C . LEU A 1 119 ? 8.341 4.292 -11.220 1.00 90.19 119 LEU A C 1
ATOM 969 O O . LEU A 1 119 ? 9.391 3.721 -11.514 1.00 90.19 119 LEU A O 1
ATOM 973 N N . LEU A 1 120 ? 7.223 4.116 -11.933 1.00 89.31 120 LEU A N 1
ATOM 974 C CA . LEU A 1 120 ? 7.155 3.238 -13.105 1.00 89.31 120 LEU A CA 1
ATOM 975 C C . LEU A 1 120 ? 8.096 3.666 -14.239 1.00 89.31 120 LEU A C 1
ATOM 977 O O . LEU A 1 120 ? 8.560 2.806 -14.984 1.00 89.31 120 LEU A O 1
ATOM 981 N N . PHE A 1 121 ? 8.436 4.956 -14.345 1.00 86.94 121 PHE A N 1
ATOM 982 C CA . PHE A 1 121 ? 9.396 5.443 -15.344 1.00 86.94 121 PHE A CA 1
ATOM 983 C C . PHE A 1 121 ? 10.853 5.103 -15.007 1.00 86.94 121 PHE A C 1
ATOM 985 O O . PHE A 1 121 ? 11.710 5.154 -15.887 1.00 86.94 121 PHE A O 1
ATOM 992 N N . LEU A 1 122 ? 11.150 4.763 -13.748 1.00 85.19 122 LEU A N 1
ATOM 993 C CA . LEU A 1 122 ? 12.485 4.332 -13.322 1.00 85.19 122 LEU A CA 1
ATOM 994 C C . LEU A 1 122 ? 12.708 2.833 -13.536 1.00 85.19 122 LEU A C 1
ATOM 996 O O . LEU A 1 122 ? 13.853 2.377 -13.585 1.00 85.19 122 LEU A O 1
ATOM 1000 N N . LEU A 1 123 ? 11.622 2.070 -13.655 1.00 84.62 123 LEU A N 1
ATOM 1001 C CA . LEU A 1 123 ? 11.669 0.633 -13.861 1.00 84.62 123 LEU A CA 1
ATOM 1002 C C . LEU A 1 123 ? 11.783 0.322 -15.357 1.00 84.62 123 LEU A C 1
ATOM 1004 O O . LEU A 1 123 ? 11.124 0.971 -16.174 1.00 84.62 123 LEU A O 1
ATOM 1008 N N . PRO A 1 124 ? 12.603 -0.673 -15.744 1.00 71.19 124 PRO A N 1
ATOM 1009 C CA . PRO A 1 124 ? 12.828 -1.020 -17.141 1.00 71.19 124 PRO A CA 1
ATOM 1010 C C . PRO A 1 124 ? 11.607 -1.762 -17.705 1.00 71.19 124 PRO A C 1
ATOM 1012 O O . PRO A 1 124 ? 11.621 -2.974 -17.903 1.00 71.19 124 PRO A O 1
ATOM 1015 N N . THR A 1 125 ? 10.527 -1.025 -17.951 1.00 73.06 125 THR A N 1
ATOM 1016 C CA . THR A 1 125 ? 9.308 -1.517 -18.592 1.00 73.06 125 THR A CA 1
ATOM 1017 C C . THR A 1 125 ? 9.343 -1.156 -20.075 1.00 73.06 125 THR A C 1
ATOM 1019 O O . THR A 1 125 ? 9.650 -0.027 -20.461 1.00 73.06 125 THR A O 1
ATOM 1022 N N . ARG A 1 126 ? 9.076 -2.130 -20.951 1.00 67.19 126 ARG A N 1
ATOM 1023 C CA . ARG A 1 126 ? 8.946 -1.866 -22.388 1.00 67.19 126 ARG A CA 1
ATOM 1024 C C . ARG A 1 126 ? 7.536 -1.348 -22.663 1.00 67.19 126 ARG A C 1
ATOM 1026 O O . ARG A 1 126 ? 6.555 -2.027 -22.371 1.00 67.19 126 ARG A O 1
ATOM 1033 N N . GLN A 1 127 ? 7.425 -0.144 -23.220 1.00 59.47 127 GLN A N 1
ATOM 1034 C CA . GLN A 1 127 ? 6.132 0.414 -23.622 1.00 59.47 127 GLN A CA 1
ATOM 1035 C C . GLN A 1 127 ? 5.466 -0.489 -24.674 1.00 59.47 127 GLN A C 1
ATOM 1037 O O . GLN A 1 127 ? 6.113 -0.904 -25.632 1.00 59.47 127 GLN A O 1
ATOM 1042 N N . GLY A 1 128 ? 4.177 -0.792 -24.487 1.00 62.62 128 GLY A N 1
ATOM 1043 C CA . GLY A 1 128 ? 3.404 -1.669 -25.378 1.00 62.62 128 GLY A CA 1
ATOM 1044 C C . GLY A 1 128 ? 3.575 -3.173 -25.127 1.00 62.62 128 GLY A C 1
ATOM 1045 O O . GLY A 1 128 ? 2.972 -3.971 -25.839 1.00 62.62 128 GLY A O 1
ATOM 1046 N N . ASP A 1 129 ? 4.359 -3.570 -24.122 1.00 69.44 129 ASP A N 1
ATOM 1047 C CA . ASP A 1 129 ? 4.539 -4.972 -23.751 1.00 69.44 129 ASP A CA 1
ATOM 1048 C C . ASP A 1 129 ? 3.367 -5.467 -22.886 1.00 69.44 129 ASP A C 1
ATOM 1050 O O . ASP A 1 129 ? 3.116 -4.966 -21.785 1.00 69.44 129 ASP A O 1
ATOM 1054 N N . THR A 1 130 ? 2.656 -6.490 -23.366 1.00 82.25 130 THR A N 1
ATOM 1055 C CA . THR A 1 130 ? 1.583 -7.165 -22.618 1.00 82.25 130 THR A CA 1
ATOM 1056 C C . THR A 1 130 ? 2.080 -7.803 -21.323 1.00 82.25 130 THR A C 1
ATOM 1058 O O . THR A 1 130 ? 1.275 -8.070 -20.431 1.00 82.25 130 THR A O 1
ATOM 1061 N N . THR A 1 131 ? 3.393 -8.017 -21.195 1.00 87.81 131 THR A N 1
ATOM 1062 C CA . THR A 1 131 ? 4.030 -8.547 -19.987 1.00 87.81 131 THR A CA 1
ATOM 1063 C C . THR A 1 131 ? 3.758 -7.663 -18.778 1.00 87.81 131 THR A C 1
ATOM 1065 O O . THR A 1 131 ? 3.444 -8.203 -17.726 1.00 87.81 131 THR A O 1
ATOM 1068 N N . LEU A 1 132 ? 3.783 -6.330 -18.916 1.00 90.19 132 LEU A N 1
ATOM 1069 C CA . LEU A 1 132 ? 3.496 -5.440 -17.786 1.00 90.19 132 LEU A CA 1
ATOM 1070 C C . LEU A 1 132 ? 2.046 -5.589 -17.317 1.00 90.19 132 LEU A C 1
ATOM 1072 O O . LEU A 1 132 ? 1.799 -5.734 -16.128 1.00 90.19 132 LEU A O 1
ATOM 1076 N N . LEU A 1 133 ? 1.086 -5.613 -18.248 1.00 91.06 133 LEU A N 1
ATOM 1077 C CA . LEU A 1 133 ? -0.320 -5.836 -17.903 1.00 91.06 133 LEU A CA 1
ATOM 1078 C C . LEU A 1 133 ? -0.503 -7.184 -17.195 1.00 91.06 133 LEU A C 1
ATOM 1080 O O . LEU A 1 133 ? -1.189 -7.264 -16.176 1.00 91.06 133 LEU A O 1
ATOM 1084 N N . PHE A 1 134 ? 0.125 -8.236 -17.721 1.00 93.44 134 PHE A N 1
ATOM 1085 C CA . PHE A 1 134 ? 0.070 -9.566 -17.130 1.00 93.44 134 PHE A CA 1
ATOM 1086 C C . PHE A 1 134 ? 0.678 -9.590 -15.722 1.00 93.44 134 PHE A C 1
ATOM 1088 O O . PHE A 1 134 ? 0.009 -10.034 -14.788 1.00 93.44 134 PHE A O 1
ATOM 1095 N N . THR A 1 135 ? 1.896 -9.070 -15.532 1.00 93.94 135 THR A N 1
ATOM 1096 C CA . THR A 1 135 ? 2.533 -9.047 -14.210 1.00 93.94 135 THR A CA 1
ATOM 1097 C C . THR A 1 135 ? 1.765 -8.175 -13.229 1.00 93.94 135 THR A C 1
ATOM 1099 O O . THR A 1 135 ? 1.632 -8.571 -12.078 1.00 93.94 135 THR A O 1
ATOM 1102 N N . SER A 1 136 ? 1.181 -7.050 -13.650 1.00 94.38 136 SER A N 1
ATOM 1103 C CA . SER A 1 136 ? 0.315 -6.230 -12.794 1.00 94.38 136 SER A CA 1
ATOM 1104 C C . SER A 1 136 ? -0.928 -6.974 -12.321 1.00 94.38 136 SER A C 1
ATOM 1106 O O . SER A 1 136 ? -1.262 -6.902 -11.139 1.00 94.38 136 SER A O 1
ATOM 1108 N N . LEU A 1 137 ? -1.611 -7.703 -13.211 1.00 96.12 137 LEU A N 1
ATOM 1109 C CA . LEU A 1 137 ? -2.794 -8.486 -12.843 1.00 96.12 137 LEU A CA 1
ATOM 1110 C C . LEU A 1 137 ? -2.430 -9.611 -11.871 1.00 96.12 137 LEU A C 1
ATOM 1112 O O . LEU A 1 137 ? -3.096 -9.778 -10.848 1.00 96.12 137 LEU A O 1
ATOM 1116 N N . VAL A 1 138 ? -1.351 -10.343 -12.161 1.00 96.88 138 VAL A N 1
ATOM 1117 C CA . VAL A 1 138 ? -0.863 -11.417 -11.288 1.00 96.88 138 VAL A CA 1
ATOM 1118 C C . VAL A 1 138 ? -0.446 -10.856 -9.934 1.00 96.88 138 VAL A C 1
ATOM 1120 O O . VAL A 1 138 ? -0.906 -11.357 -8.914 1.00 96.88 138 VAL A O 1
ATOM 1123 N N . MET A 1 139 ? 0.355 -9.792 -9.905 1.00 96.81 139 MET A N 1
ATOM 1124 C CA . MET A 1 139 ? 0.819 -9.179 -8.660 1.00 96.81 139 MET A CA 1
ATOM 1125 C C . MET A 1 139 ? -0.324 -8.605 -7.834 1.00 96.81 139 MET A C 1
ATOM 1127 O O . MET A 1 139 ? -0.343 -8.797 -6.625 1.00 96.81 139 MET A O 1
ATOM 1131 N N . THR A 1 140 ? -1.319 -7.979 -8.464 1.00 96.94 140 THR A N 1
ATOM 1132 C CA . THR A 1 140 ? -2.525 -7.531 -7.751 1.00 96.94 140 THR A CA 1
ATOM 1133 C C . THR A 1 140 ? -3.241 -8.718 -7.108 1.00 96.94 140 THR A C 1
ATOM 1135 O O . THR A 1 140 ? -3.591 -8.661 -5.932 1.00 96.94 140 THR A O 1
ATOM 1138 N N . GLY A 1 141 ? -3.407 -9.822 -7.843 1.00 97.44 141 GLY A N 1
ATOM 1139 C CA . GLY A 1 141 ? -3.978 -11.055 -7.301 1.00 97.44 141 GLY A CA 1
ATOM 1140 C C . GLY A 1 141 ? -3.167 -11.627 -6.136 1.00 97.44 141 GLY A C 1
ATOM 1141 O O . GLY A 1 141 ? -3.745 -11.975 -5.110 1.00 97.44 141 GLY A O 1
ATOM 1142 N N . VAL A 1 142 ? -1.839 -11.676 -6.265 1.00 97.00 142 VAL A N 1
ATOM 1143 C CA . VAL A 1 142 ? -0.923 -12.149 -5.216 1.00 97.00 142 VAL A CA 1
ATOM 1144 C C . VAL A 1 142 ? -1.052 -11.297 -3.954 1.00 97.00 142 VAL A C 1
ATOM 1146 O O . VAL A 1 142 ? -1.261 -11.864 -2.888 1.00 97.00 142 VAL A O 1
ATOM 1149 N N . MET A 1 143 ? -1.011 -9.965 -4.063 1.00 96.00 143 MET A N 1
ATOM 1150 C CA . MET A 1 143 ? -1.139 -9.063 -2.909 1.00 96.00 143 MET A CA 1
ATOM 1151 C C . MET A 1 143 ? -2.507 -9.204 -2.226 1.00 96.00 143 MET A C 1
ATOM 1153 O O . MET A 1 143 ? -2.585 -9.299 -1.005 1.00 96.00 143 MET A O 1
ATOM 1157 N N . VAL A 1 144 ? -3.594 -9.311 -3.000 1.00 95.50 144 VAL A N 1
ATOM 1158 C CA . VAL A 1 144 ? -4.940 -9.531 -2.442 1.00 95.50 144 VAL A CA 1
ATOM 1159 C C . VAL A 1 144 ? -5.027 -10.870 -1.709 1.00 95.50 144 VAL A C 1
ATOM 1161 O O . VAL A 1 144 ? -5.533 -10.926 -0.589 1.00 95.50 144 VAL A O 1
ATOM 1164 N N . VAL A 1 145 ? -4.540 -11.957 -2.313 1.00 96.56 145 VAL A N 1
ATOM 1165 C CA . VAL A 1 145 ? -4.540 -13.281 -1.671 1.00 96.56 145 VAL A CA 1
ATOM 1166 C C . VAL A 1 145 ? -3.684 -13.261 -0.409 1.00 96.56 145 VAL A C 1
ATOM 1168 O O . VAL A 1 145 ? -4.113 -13.790 0.614 1.00 96.56 145 VAL A O 1
ATOM 1171 N N . ASN A 1 146 ? -2.522 -12.614 -0.464 1.00 96.12 146 ASN A N 1
ATOM 1172 C CA . ASN A 1 146 ? -1.627 -12.460 0.669 1.00 96.12 146 ASN A CA 1
ATOM 1173 C C . ASN A 1 146 ? -2.327 -11.771 1.849 1.00 96.12 146 ASN A C 1
ATOM 1175 O O . ASN A 1 146 ? -2.439 -12.353 2.928 1.00 96.12 146 ASN A O 1
ATOM 1179 N N . LEU A 1 147 ? -2.937 -10.607 1.613 1.00 92.31 147 LEU A N 1
ATOM 1180 C CA . LEU A 1 147 ? -3.730 -9.893 2.615 1.00 92.31 147 LEU A CA 1
ATOM 1181 C C . LEU A 1 147 ? -4.843 -10.759 3.212 1.00 92.31 147 LEU A C 1
ATOM 1183 O O . LEU A 1 147 ? -5.012 -10.810 4.433 1.00 92.31 147 LEU A O 1
ATOM 1187 N N . LEU A 1 148 ? -5.596 -11.476 2.375 1.00 93.31 148 LEU A N 1
ATOM 1188 C CA . LEU A 1 148 ? -6.678 -12.352 2.834 1.00 93.31 148 LEU A CA 1
ATOM 1189 C C . LEU A 1 148 ? -6.162 -13.483 3.734 1.00 93.31 148 LEU A C 1
ATOM 1191 O O . LEU A 1 148 ? -6.754 -13.752 4.785 1.00 93.31 148 LEU A O 1
ATOM 1195 N N . VAL A 1 149 ? -5.056 -14.124 3.348 1.00 95.12 149 VAL A N 1
ATOM 1196 C CA . VAL A 1 149 ? -4.397 -15.168 4.144 1.00 95.12 149 VAL A CA 1
ATOM 1197 C C . VAL A 1 149 ? -3.921 -14.593 5.472 1.00 95.12 149 VAL A C 1
ATOM 1199 O O . VAL A 1 149 ? -4.199 -15.165 6.526 1.00 95.12 149 VAL A O 1
ATOM 1202 N N . MET A 1 150 ? -3.274 -13.434 5.452 1.00 94.75 150 MET A N 1
ATOM 1203 C CA . MET A 1 150 ? -2.738 -12.809 6.652 1.00 94.75 150 MET A CA 1
ATOM 1204 C C . MET A 1 150 ? -3.845 -12.395 7.628 1.00 94.75 150 MET A C 1
ATOM 1206 O O . MET A 1 150 ? -3.764 -12.708 8.820 1.00 94.75 150 MET A O 1
ATOM 1210 N N . HIS A 1 151 ? -4.944 -11.820 7.131 1.00 90.75 151 HIS A N 1
ATOM 1211 C CA . HIS A 1 151 ? -6.143 -11.545 7.926 1.00 90.75 151 HIS A CA 1
ATOM 1212 C C . HIS A 1 151 ? -6.765 -12.815 8.529 1.00 90.75 151 HIS A C 1
ATOM 1214 O O . HIS A 1 151 ? -7.212 -12.805 9.682 1.00 90.75 151 HIS A O 1
ATOM 1220 N N . PHE A 1 152 ? -6.782 -13.921 7.783 1.00 91.12 152 PHE A N 1
ATOM 1221 C CA . PHE A 1 152 ? -7.235 -15.212 8.295 1.00 91.12 152 PHE A CA 1
ATOM 1222 C C . PHE A 1 152 ? -6.322 -15.729 9.419 1.00 91.12 152 PHE A C 1
ATOM 1224 O O . PHE A 1 152 ? -6.814 -16.074 10.498 1.00 91.12 152 PHE A O 1
ATOM 1231 N N . LEU A 1 153 ? -5.001 -15.712 9.221 1.00 91.69 153 LEU A N 1
ATOM 1232 C CA . LEU A 1 153 ? -4.018 -16.200 10.192 1.00 91.69 153 LEU A CA 1
ATOM 1233 C C . LEU A 1 153 ? -4.064 -15.423 11.508 1.00 91.69 153 LEU A C 1
ATOM 1235 O O . LEU A 1 153 ? -4.065 -16.030 12.585 1.00 91.69 153 LEU A O 1
ATOM 1239 N N . VAL A 1 154 ? -4.151 -14.091 11.453 1.00 91.62 154 VAL A N 1
ATOM 1240 C CA . VAL A 1 154 ? -4.225 -13.275 12.675 1.00 91.62 154 VAL A CA 1
ATOM 1241 C C . VAL A 1 154 ? -5.545 -13.466 13.418 1.00 91.62 154 VAL A C 1
ATOM 1243 O O . VAL A 1 154 ? -5.563 -13.364 14.647 1.00 91.62 154 VAL A O 1
ATOM 1246 N N . ARG A 1 155 ? -6.639 -13.774 12.707 1.00 87.44 155 ARG A N 1
ATOM 1247 C CA . ARG A 1 155 ? -7.949 -14.061 13.305 1.00 87.44 155 ARG A CA 1
ATOM 1248 C C . ARG A 1 155 ? -7.951 -15.407 14.023 1.00 87.44 155 ARG A C 1
ATOM 1250 O O . ARG A 1 155 ? -8.349 -15.461 15.185 1.00 87.44 155 ARG A O 1
ATOM 1257 N N . VAL A 1 156 ? -7.480 -16.466 13.365 1.00 87.06 156 VAL A N 1
ATOM 1258 C CA . VAL A 1 156 ? -7.373 -17.809 13.963 1.00 87.06 156 VAL A CA 1
ATOM 1259 C C . VAL A 1 156 ? -6.431 -17.782 15.169 1.00 87.06 156 VAL A C 1
ATOM 1261 O O . VAL A 1 156 ? -6.772 -18.281 16.239 1.00 87.06 156 VAL A O 1
ATOM 1264 N N . SER A 1 157 ? -5.287 -17.107 15.043 1.00 82.38 157 SER A N 1
ATOM 1265 C CA . SER A 1 157 ? -4.316 -16.967 16.138 1.00 82.38 157 SER A CA 1
ATOM 1266 C C . SER A 1 157 ? -4.859 -16.193 17.343 1.00 82.38 157 SER A C 1
ATOM 1268 O O . SER A 1 157 ? -4.422 -16.428 18.469 1.00 82.38 157 SER A O 1
ATOM 1270 N N . ALA A 1 158 ? -5.786 -15.256 17.128 1.00 79.31 158 ALA A N 1
ATOM 1271 C CA . ALA A 1 158 ? -6.453 -14.539 18.211 1.00 79.31 158 ALA A CA 1
ATOM 1272 C C . ALA A 1 158 ? -7.511 -15.402 18.914 1.00 79.31 158 ALA A C 1
ATOM 1274 O O . ALA A 1 158 ? -7.672 -15.291 20.124 1.00 79.31 158 ALA A O 1
ATOM 1275 N N . GLN A 1 159 ? -8.207 -16.272 18.176 1.00 73.38 159 GLN A N 1
ATOM 1276 C CA . GLN A 1 159 ? -9.193 -17.198 18.742 1.00 73.38 159 GLN A CA 1
ATOM 1277 C C . GLN A 1 159 ? -8.543 -18.309 19.567 1.00 73.38 159 GLN A C 1
ATOM 1279 O O . GLN A 1 159 ? -9.070 -18.652 20.610 1.00 73.38 159 GLN A O 1
ATOM 1284 N N . ALA A 1 160 ? -7.381 -18.820 19.152 1.00 69.88 160 ALA A N 1
ATOM 1285 C CA . ALA A 1 160 ? -6.660 -19.867 19.882 1.00 69.88 160 ALA A CA 1
ATOM 1286 C C . ALA A 1 160 ? -6.083 -19.417 21.244 1.00 69.88 160 ALA A C 1
ATOM 1288 O O . ALA A 1 160 ? -5.584 -20.247 22.000 1.00 69.88 160 ALA A O 1
ATOM 1289 N N . LYS A 1 161 ? -6.088 -18.109 21.537 1.00 60.78 161 LYS A N 1
ATOM 1290 C CA . LYS A 1 161 ? -5.578 -17.523 22.789 1.00 60.78 161 LYS A CA 1
ATOM 1291 C C . LYS A 1 161 ? -6.674 -17.171 23.802 1.00 60.78 161 LYS A C 1
ATOM 1293 O O . LYS A 1 161 ? -6.325 -16.760 24.906 1.00 60.78 161 LYS A O 1
ATOM 1298 N N . ASN A 1 162 ? -7.944 -17.304 23.419 1.00 50.41 162 ASN A N 1
ATOM 1299 C CA . ASN A 1 162 ? -9.118 -17.085 24.268 1.00 50.41 162 ASN A CA 1
ATOM 1300 C C . ASN A 1 162 ? -9.772 -18.423 24.609 1.00 50.41 162 ASN A C 1
ATOM 1302 O O . ASN A 1 162 ? -10.403 -18.485 25.684 1.00 50.41 162 ASN A O 1
#